Protein AF-A0AA51AJI8-F1 (afdb_monomer)

Secondary structure (DSSP, 8-state):
-BHHHHHHHHT--HHHHHHHHHHTT------S-HHHHTTT--S---B--HHHHHHHHT-HHHHHHHH-

InterPro domains:
  IPR010613 Pescadillo [PF06732] (1-67)
  IPR010613 Pescadillo [PTHR12221] (1-67)

Radius of gyration: 12.36 Å; Cα contacts (8 Å, |Δi|>4): 54; chains: 1; bounding box: 31×20×32 Å

Foldseek 3Di:
DFPVVLCVVLVADPVVVVVVCVVVVWAFDDDPDPCVQVVNDDDDTGHTDPVVSVVVSPDPVSVVRNVD

Sequence (68 aa):
ITRKAALKKLQLSLKDFRRICILKGIYPREPRNRKRAQKGAGGIKTLYHTKDIKFLLHEPIIWKLREL

Organism: NCBI:txid2841019

pLDDT: mean 93.18, std 4.18, range [73.94, 97.19]

Solvent-accessible surface area (backbone atoms only — not comparable to full-atom values): 4178 Å² total; per-residue (Å²): 70,44,54,71,57,49,34,66,72,66,62,43,54,74,67,56,49,51,52,51,26,61,77,68,72,58,64,74,52,86,61,96,54,55,47,69,73,51,72,68,47,82,79,92,71,63,25,36,56,61,66,60,57,52,52,51,68,72,38,74,68,51,61,63,62,59,77,109

Mean predicted aligned error: 2.99 Å

Nearest PDB structures (foldseek):
  7r6q-assembly1_n  TM=9.485E-01  e=1.618E-06  Saccharomyces cerevisiae BY4741
  8v87-assembly1_n  TM=9.475E-01  e=2.124E-06  Saccharomyces cerevisiae BY4741
  8fky-assembly1_SM  TM=9.230E-01  e=1.618E-06  Homo sapiens
  7btb-assembly1_n  TM=9.133E-01  e=1.151E-06  Saccharomyces cerevisiae S288C
  6m62-assembly1_n  TM=9.289E-01  e=2.605E-06  Saccharomyces cerevisiae S288C

Structure (mmCIF, N/CA/C/O backbone):
data_AF-A0AA51AJI8-F1
#
_entry.id   AF-A0AA51AJI8-F1
#
loop_
_atom_site.group_PDB
_atom_site.id
_atom_site.type_symbol
_atom_site.label_atom_id
_atom_site.label_alt_id
_atom_site.label_comp_id
_atom_site.label_asym_id
_atom_site.label_entity_id
_atom_site.label_seq_id
_atom_site.pdbx_PDB_ins_code
_atom_site.Cartn_x
_atom_site.Cartn_y
_atom_site.Cartn_z
_atom_site.occupancy
_atom_site.B_iso_or_equiv
_atom_site.auth_seq_id
_atom_site.auth_comp_id
_atom_site.auth_asym_id
_atom_site.auth_atom_id
_atom_site.pdbx_PDB_model_num
ATOM 1 N N . ILE A 1 1 ? 2.232 -1.207 -8.048 1.00 94.56 1 ILE A N 1
ATOM 2 C CA . ILE A 1 1 ? 2.249 0.080 -7.304 1.00 94.56 1 ILE A CA 1
ATOM 3 C C . ILE A 1 1 ? 3.313 0.031 -6.204 1.00 94.56 1 ILE A C 1
ATOM 5 O O . ILE A 1 1 ? 3.546 -1.043 -5.669 1.00 94.56 1 ILE A O 1
ATOM 9 N N . THR A 1 2 ? 4.005 1.132 -5.886 1.00 96.06 2 THR A N 1
ATOM 10 C CA . THR A 1 2 ? 5.019 1.146 -4.807 1.00 96.06 2 THR A CA 1
ATOM 11 C C . THR A 1 2 ? 4.372 1.107 -3.424 1.00 96.06 2 THR A C 1
ATOM 13 O O . THR A 1 2 ? 3.264 1.613 -3.256 1.00 96.06 2 THR A O 1
ATOM 16 N N . ARG A 1 3 ? 5.081 0.579 -2.413 1.00 96.44 3 ARG A N 1
ATOM 17 C CA . ARG A 1 3 ? 4.612 0.587 -1.010 1.00 96.44 3 ARG A CA 1
ATOM 18 C C . ARG A 1 3 ? 4.176 1.981 -0.548 1.00 96.44 3 ARG A C 1
ATOM 20 O O . ARG A 1 3 ? 3.090 2.131 -0.009 1.00 96.44 3 ARG A O 1
ATOM 27 N N . LYS A 1 4 ? 4.990 3.011 -0.812 1.00 95.69 4 LYS A N 1
ATOM 28 C CA . LYS A 1 4 ? 4.683 4.407 -0.440 1.00 95.69 4 LYS A CA 1
ATOM 29 C C . LYS A 1 4 ? 3.376 4.897 -1.077 1.00 95.69 4 LYS A C 1
ATOM 31 O O . LYS A 1 4 ? 2.571 5.531 -0.406 1.00 95.69 4 LYS A O 1
ATOM 36 N N . ALA A 1 5 ? 3.151 4.584 -2.353 1.00 96.00 5 ALA A N 1
ATOM 37 C CA . ALA A 1 5 ? 1.917 4.960 -3.035 1.00 96.00 5 ALA A CA 1
ATOM 38 C C . ALA A 1 5 ? 0.704 4.157 -2.533 1.00 96.00 5 ALA A C 1
ATOM 40 O O . ALA A 1 5 ? -0.382 4.718 -2.436 1.00 96.00 5 ALA A O 1
ATOM 41 N N . ALA A 1 6 ? 0.882 2.880 -2.179 1.00 96.94 6 ALA A N 1
ATOM 42 C CA . ALA A 1 6 ? -0.169 2.068 -1.568 1.00 96.94 6 ALA A CA 1
ATOM 43 C C . ALA A 1 6 ? -0.594 2.625 -0.199 1.00 96.94 6 ALA A C 1
ATOM 45 O O . ALA A 1 6 ? -1.784 2.824 0.017 1.00 96.94 6 ALA A O 1
ATOM 46 N N . LEU A 1 7 ? 0.365 2.974 0.668 1.00 96.56 7 LEU A N 1
ATOM 47 C CA . LEU A 1 7 ? 0.100 3.619 1.962 1.00 96.56 7 LEU A CA 1
ATOM 48 C C . LEU A 1 7 ? -0.696 4.916 1.796 1.00 96.56 7 LEU A C 1
ATOM 50 O O . LEU A 1 7 ? -1.744 5.075 2.412 1.00 96.56 7 LEU A O 1
ATOM 54 N N . LYS A 1 8 ? -0.245 5.806 0.898 1.00 95.94 8 LYS A N 1
ATOM 55 C CA . LYS A 1 8 ? -0.942 7.071 0.618 1.00 95.94 8 LYS A CA 1
ATOM 56 C C . LYS A 1 8 ? -2.363 6.840 0.094 1.00 95.94 8 LYS A C 1
ATOM 58 O O . LYS A 1 8 ? -3.265 7.586 0.446 1.00 95.94 8 LYS A O 1
ATOM 63 N N . LYS A 1 9 ? -2.562 5.816 -0.741 1.00 95.50 9 LYS A N 1
ATOM 64 C CA . LYS A 1 9 ? -3.873 5.490 -1.313 1.00 95.50 9 LYS A CA 1
ATOM 65 C C . LYS A 1 9 ? -4.839 4.898 -0.285 1.00 95.50 9 LYS A C 1
ATOM 67 O O . LYS A 1 9 ? -6.027 5.180 -0.350 1.00 95.50 9 LYS A O 1
ATOM 72 N N . LEU A 1 10 ? -4.342 4.058 0.619 1.00 94.75 10 LEU A N 1
ATOM 73 C CA . LEU A 1 10 ? -5.162 3.421 1.648 1.00 94.75 10 LEU A CA 1
ATOM 74 C C . LEU A 1 10 ? -5.343 4.300 2.890 1.00 94.75 10 LEU A C 1
ATOM 76 O O . LEU A 1 10 ? -6.236 3.998 3.673 1.00 94.75 10 LEU A O 1
ATOM 80 N N . GLN A 1 11 ? -4.561 5.377 3.033 1.00 94.69 11 GLN A N 1
ATOM 81 C CA . GLN A 1 11 ? -4.542 6.253 4.211 1.00 94.69 11 GLN A CA 1
ATOM 82 C C . GLN A 1 11 ? -4.280 5.462 5.500 1.00 94.69 11 GLN A C 1
ATOM 84 O O . GLN A 1 11 ? -4.979 5.618 6.489 1.00 94.69 11 GLN A O 1
ATOM 89 N N . LEU A 1 12 ? -3.286 4.572 5.458 1.00 94.31 12 LEU A N 1
ATOM 90 C CA . LEU A 1 12 ? -2.904 3.726 6.589 1.00 94.31 12 LEU A CA 1
ATOM 91 C C . LEU A 1 12 ? -1.468 4.009 7.027 1.00 94.31 12 LEU A C 1
ATOM 93 O O . LEU A 1 12 ? -0.605 4.349 6.207 1.00 94.31 12 LEU A O 1
ATOM 97 N N . SER A 1 13 ? -1.198 3.769 8.310 1.00 94.62 13 SER A N 1
ATOM 98 C CA . SER A 1 13 ? 0.164 3.685 8.828 1.00 94.62 13 SER A CA 1
ATOM 99 C C . SER A 1 13 ? 0.906 2.482 8.221 1.00 94.62 13 SER A C 1
ATOM 101 O O . SER A 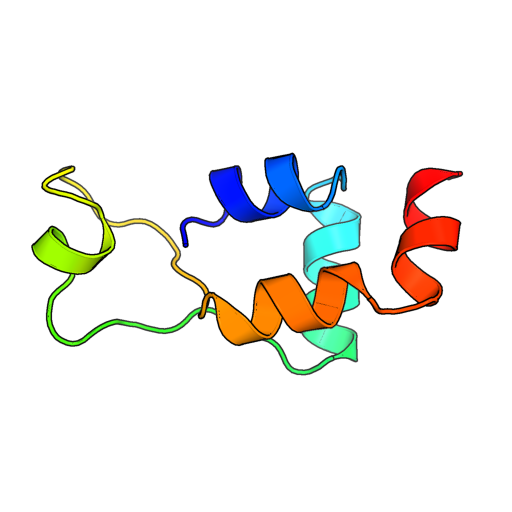1 13 ? 0.311 1.529 7.704 1.00 94.62 13 SER A O 1
ATOM 103 N N . LEU A 1 14 ? 2.242 2.478 8.298 1.00 95.44 14 LEU A N 1
ATOM 104 C CA . LEU A 1 14 ? 3.031 1.324 7.847 1.00 95.44 14 LEU A CA 1
ATOM 105 C C . LEU A 1 14 ? 2.720 0.057 8.663 1.00 95.44 14 LEU A C 1
ATOM 107 O O . LEU A 1 14 ? 2.786 -1.046 8.115 1.00 95.44 14 LEU A O 1
ATOM 111 N N . LYS A 1 15 ? 2.398 0.212 9.953 1.00 95.19 15 LYS A N 1
ATOM 112 C CA . LYS A 1 15 ? 2.090 -0.894 10.866 1.00 95.19 15 LYS A CA 1
ATOM 113 C C . LYS A 1 15 ? 0.792 -1.582 10.447 1.00 95.19 15 LYS A C 1
ATOM 115 O O . LYS A 1 15 ? 0.794 -2.792 10.223 1.00 95.19 15 LYS A O 1
ATOM 120 N N . ASP A 1 16 ? -0.266 -0.807 10.237 1.00 95.00 16 ASP A N 1
ATOM 121 C CA . ASP A 1 16 ? -1.586 -1.346 9.890 1.00 95.00 16 ASP A CA 1
ATOM 122 C C . ASP A 1 16 ? -1.604 -1.905 8.477 1.00 95.00 16 ASP A C 1
ATOM 124 O O . ASP A 1 16 ? -2.139 -2.987 8.244 1.00 95.00 16 ASP A O 1
ATOM 128 N N . PHE A 1 17 ? -0.904 -1.247 7.549 1.00 96.19 17 PHE A N 1
ATOM 129 C CA . PHE A 1 17 ? -0.709 -1.773 6.205 1.00 96.19 17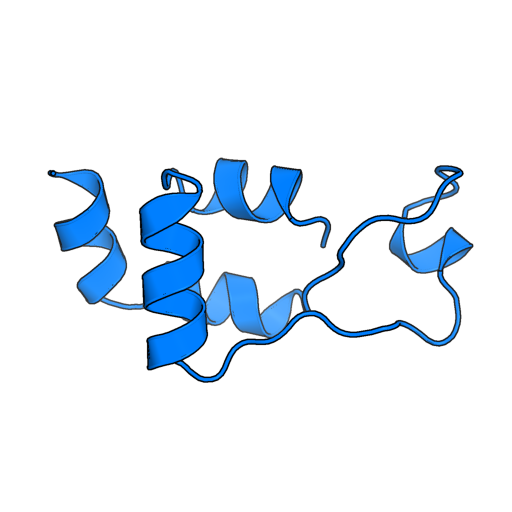 PHE A CA 1
ATOM 130 C C . PHE A 1 17 ? -0.025 -3.145 6.206 1.00 96.19 17 PHE A C 1
ATOM 132 O O . PHE A 1 17 ? -0.436 -4.034 5.466 1.00 96.19 17 PHE A O 1
ATOM 139 N N . ARG A 1 18 ? 1.001 -3.357 7.041 1.00 95.56 18 ARG A N 1
ATOM 140 C CA . ARG A 1 18 ? 1.637 -4.679 7.163 1.00 95.56 18 ARG A CA 1
ATOM 141 C C . ARG A 1 18 ? 0.680 -5.704 7.762 1.00 95.56 18 ARG A C 1
ATOM 143 O O . ARG A 1 18 ? 0.582 -6.804 7.227 1.00 95.56 18 ARG A O 1
ATOM 150 N N . ARG A 1 19 ? -0.040 -5.337 8.827 1.00 94.81 19 ARG A N 1
ATOM 151 C CA . ARG A 1 19 ? -0.993 -6.227 9.500 1.00 94.81 19 ARG A CA 1
ATOM 152 C C . ARG A 1 19 ? -2.090 -6.688 8.542 1.00 94.81 19 ARG A C 1
ATOM 154 O O . ARG A 1 19 ? -2.308 -7.887 8.414 1.00 94.81 19 ARG A O 1
ATOM 161 N N . ILE A 1 20 ? -2.718 -5.763 7.814 1.00 94.88 20 ILE A N 1
ATOM 162 C CA . ILE A 1 20 ? -3.779 -6.107 6.860 1.00 94.88 20 ILE A CA 1
ATOM 163 C C . ILE A 1 20 ? -3.245 -6.898 5.661 1.00 94.88 20 ILE A C 1
ATOM 165 O O . ILE A 1 20 ? -3.902 -7.833 5.215 1.00 94.88 20 ILE A O 1
ATOM 169 N N . CYS A 1 21 ? -2.040 -6.586 5.172 1.00 96.06 21 CYS A N 1
ATOM 170 C CA . CYS A 1 21 ? -1.422 -7.349 4.090 1.00 96.06 21 CYS A CA 1
ATOM 171 C C . CYS A 1 21 ? -1.168 -8.807 4.493 1.00 96.06 21 CYS A C 1
ATOM 173 O O . CYS A 1 21 ? -1.460 -9.698 3.704 1.00 96.06 21 CYS A O 1
ATOM 175 N N . ILE A 1 22 ? -0.700 -9.064 5.720 1.00 96.06 22 ILE A N 1
ATOM 176 C CA . ILE A 1 22 ? -0.524 -10.432 6.237 1.00 96.06 22 ILE A CA 1
ATOM 177 C C . ILE A 1 22 ? -1.881 -11.130 6.364 1.00 96.06 22 ILE A C 1
ATOM 179 O O . ILE A 1 22 ? -2.049 -12.225 5.839 1.00 96.06 22 ILE A O 1
ATOM 183 N N . LEU A 1 23 ? -2.862 -10.476 6.995 1.00 94.75 23 LEU A N 1
ATOM 184 C CA . LEU A 1 23 ? -4.201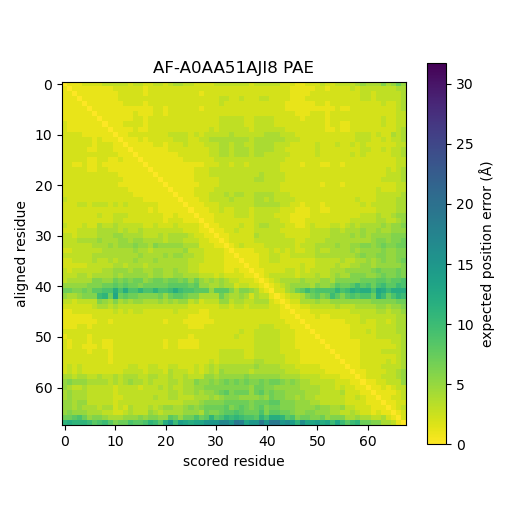 -11.043 7.195 1.00 94.75 23 LEU A CA 1
ATOM 185 C C . LEU A 1 23 ? -4.903 -11.403 5.880 1.00 94.75 23 LEU A C 1
ATOM 187 O O . LEU A 1 23 ? -5.667 -12.361 5.835 1.00 94.75 23 LEU A O 1
ATOM 191 N N . LYS A 1 24 ? -4.664 -10.633 4.813 1.00 94.94 24 LYS A N 1
ATOM 192 C CA . LYS A 1 24 ? -5.277 -10.839 3.493 1.00 94.94 24 LYS A CA 1
ATOM 193 C C . LYS A 1 24 ? -4.383 -11.599 2.509 1.00 94.94 24 LYS A C 1
ATOM 195 O O . LYS A 1 24 ? -4.760 -11.739 1.350 1.00 94.94 24 LYS A O 1
ATOM 200 N N . GLY A 1 25 ? -3.209 -12.068 2.936 1.00 96.56 25 GLY A N 1
ATOM 201 C CA . GLY A 1 25 ? -2.270 -12.801 2.078 1.00 96.56 25 GLY A CA 1
ATOM 202 C C . GLY A 1 25 ? -1.713 -11.977 0.907 1.00 96.56 25 GLY A C 1
ATOM 203 O O . GLY A 1 25 ? -1.388 -12.524 -0.146 1.00 96.56 25 GLY A O 1
ATOM 204 N N . ILE A 1 26 ? -1.621 -10.653 1.058 1.00 97.06 26 ILE A N 1
ATOM 205 C CA . ILE A 1 26 ? -1.117 -9.740 0.029 1.00 97.06 26 ILE A CA 1
ATOM 206 C C . ILE A 1 26 ? 0.366 -9.485 0.269 1.00 97.06 26 ILE A C 1
ATOM 208 O O . ILE A 1 26 ? 0.765 -8.807 1.214 1.00 97.06 26 ILE A O 1
ATOM 212 N N . TYR A 1 27 ? 1.189 -9.982 -0.647 1.00 96.94 27 TYR A N 1
ATOM 213 C CA . TYR A 1 27 ? 2.640 -9.880 -0.567 1.00 96.94 27 TYR A CA 1
ATOM 214 C C . TYR A 1 27 ? 3.210 -9.026 -1.700 1.00 96.94 27 TYR A C 1
ATOM 216 O O . TYR A 1 27 ? 2.601 -8.899 -2.771 1.00 96.94 27 TYR A O 1
ATOM 224 N N . PRO A 1 28 ? 4.385 -8.413 -1.488 1.00 96.94 28 PRO A N 1
ATOM 225 C CA . PRO A 1 28 ? 5.077 -7.732 -2.562 1.00 96.94 28 PRO A CA 1
ATOM 226 C C . PRO A 1 28 ? 5.445 -8.711 -3.680 1.00 96.94 28 PRO A C 1
ATOM 228 O O . PRO A 1 28 ? 5.779 -9.866 -3.431 1.00 96.94 28 PRO A O 1
ATOM 231 N N . ARG A 1 29 ? 5.389 -8.234 -4.924 1.00 94.88 29 ARG A N 1
ATOM 232 C CA . ARG A 1 29 ? 5.704 -9.024 -6.115 1.00 94.88 29 ARG A CA 1
ATOM 233 C C . ARG A 1 29 ? 6.771 -8.351 -6.948 1.00 94.88 29 ARG A C 1
ATOM 235 O O . ARG A 1 29 ?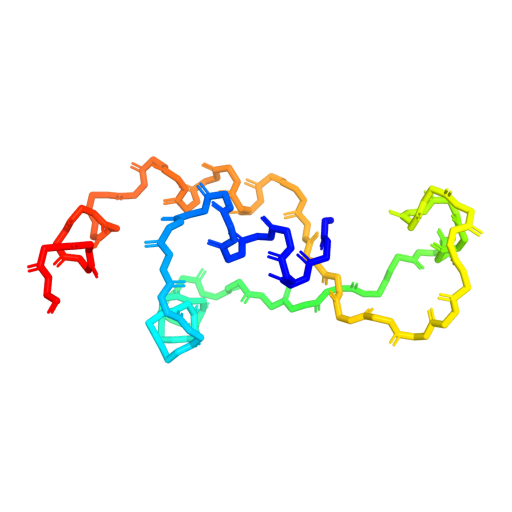 6.763 -7.130 -7.117 1.00 94.88 29 ARG A O 1
ATOM 242 N N . GLU A 1 30 ? 7.627 -9.183 -7.520 1.00 93.00 30 GLU A N 1
ATOM 243 C CA . GLU A 1 30 ? 8.676 -8.753 -8.424 1.00 93.00 30 GLU A CA 1
ATOM 244 C C . GLU A 1 30 ? 8.159 -8.750 -9.871 1.00 93.00 30 GLU A C 1
ATOM 246 O O . GLU A 1 30 ? 7.880 -9.815 -10.425 1.00 93.00 30 GLU A O 1
ATOM 251 N N . PRO A 1 31 ? 7.940 -7.583 -10.504 1.00 93.44 31 PRO A N 1
ATOM 252 C CA . PRO A 1 31 ? 7.500 -7.547 -11.890 1.00 93.44 31 PRO A CA 1
ATOM 253 C C . PRO A 1 31 ? 8.636 -7.933 -12.837 1.00 93.44 31 PRO A C 1
ATOM 255 O O . PRO A 1 31 ? 9.763 -7.468 -12.689 1.00 93.44 31 PRO A O 1
ATOM 258 N N . ARG A 1 32 ? 8.287 -8.649 -13.912 1.00 91.88 32 ARG A N 1
ATOM 259 C CA . ARG A 1 32 ? 9.218 -9.017 -14.994 1.00 91.88 32 ARG A CA 1
ATOM 260 C C . ARG A 1 32 ? 10.019 -7.821 -15.528 1.00 91.88 32 ARG A C 1
ATOM 262 O O . ARG A 1 32 ? 11.213 -7.939 -15.753 1.00 91.88 32 ARG A O 1
ATOM 269 N N . ASN A 1 33 ? 9.373 -6.656 -15.666 1.00 92.44 33 ASN A N 1
ATOM 270 C CA . ASN A 1 33 ? 10.011 -5.410 -16.104 1.00 92.44 33 ASN A CA 1
ATOM 271 C C . ASN A 1 33 ? 9.882 -4.302 -15.039 1.00 92.44 33 ASN A C 1
ATOM 273 O O . ASN A 1 33 ? 8.953 -3.485 -15.089 1.00 92.44 33 ASN A O 1
ATOM 277 N N . ARG A 1 34 ? 10.841 -4.228 -14.099 1.00 90.88 34 ARG A N 1
ATOM 278 C CA . ARG A 1 34 ? 10.888 -3.209 -13.023 1.00 90.88 34 ARG A CA 1
ATOM 279 C C . ARG A 1 34 ? 10.800 -1.771 -13.530 1.00 90.88 34 ARG A C 1
ATOM 281 O O . ARG A 1 34 ? 9.956 -1.020 -13.044 1.00 90.88 34 ARG A O 1
ATOM 288 N N . LYS A 1 35 ? 11.626 -1.389 -14.514 1.00 91.25 35 LYS A N 1
ATOM 289 C CA . LYS A 1 35 ? 11.667 -0.013 -15.051 1.00 91.25 35 LYS A CA 1
ATOM 290 C C . LYS A 1 35 ? 10.286 0.439 -15.536 1.00 91.25 35 LYS A C 1
ATOM 292 O O . LYS A 1 35 ? 9.831 1.523 -15.182 1.00 91.25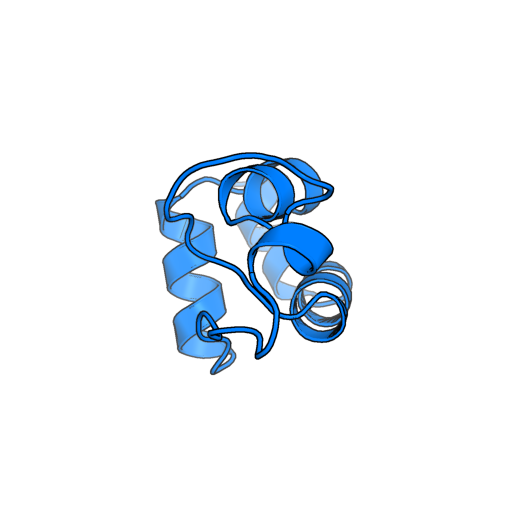 35 LYS A O 1
ATOM 297 N N . ARG A 1 36 ? 9.563 -0.426 -16.258 1.00 91.31 36 ARG A N 1
ATOM 298 C CA . ARG A 1 36 ? 8.195 -0.141 -16.722 1.00 91.31 36 ARG A CA 1
ATOM 299 C C . ARG A 1 36 ? 7.215 -0.023 -15.553 1.00 91.31 36 ARG A C 1
ATOM 301 O O . ARG A 1 36 ? 6.439 0.927 -15.500 1.00 91.31 36 ARG A O 1
ATOM 308 N N . ALA A 1 37 ? 7.273 -0.942 -14.589 1.00 91.69 37 ALA A N 1
ATOM 309 C CA . ALA A 1 37 ? 6.389 -0.932 -13.420 1.00 91.69 37 ALA A CA 1
ATOM 310 C C . ALA A 1 37 ? 6.584 0.300 -12.514 1.00 91.69 37 ALA A C 1
ATOM 312 O O . ALA A 1 37 ? 5.640 0.744 -11.857 1.00 91.69 37 ALA A O 1
ATOM 313 N N . GLN A 1 38 ? 7.795 0.859 -12.489 1.00 92.50 38 GLN A N 1
ATOM 314 C CA . GLN A 1 38 ? 8.138 2.072 -11.749 1.0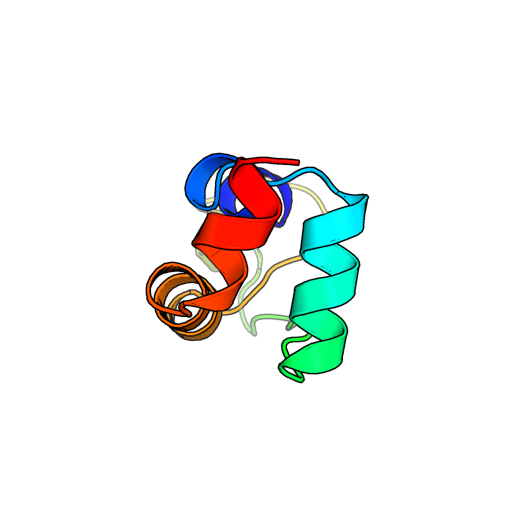0 92.50 38 GLN A CA 1
ATOM 315 C C . GLN A 1 38 ? 8.046 3.357 -12.589 1.00 92.50 38 GLN A C 1
ATOM 317 O O . GLN A 1 38 ? 8.471 4.410 -12.119 1.00 92.50 38 GLN A O 1
ATOM 322 N N . LYS A 1 39 ? 7.473 3.296 -13.801 1.00 90.44 39 LYS A N 1
ATOM 323 C CA . LYS A 1 39 ? 7.345 4.442 -14.721 1.00 90.44 39 LYS A CA 1
ATOM 324 C C . LYS A 1 39 ? 8.688 5.127 -15.026 1.00 90.44 39 LYS A C 1
ATOM 326 O O . LYS A 1 39 ? 8.788 6.346 -14.992 1.00 90.44 39 LYS A O 1
ATOM 331 N N . GLY A 1 40 ? 9.731 4.337 -15.264 1.00 89.81 40 GLY A N 1
ATOM 332 C CA . GLY A 1 40 ? 11.077 4.831 -15.568 1.00 89.81 40 GLY A CA 1
ATOM 333 C C . GLY A 1 40 ? 11.903 5.231 -14.345 1.00 89.81 40 GLY A C 1
ATOM 334 O O . GLY A 1 40 ? 13.092 5.490 -14.495 1.00 89.81 40 GLY A O 1
ATOM 335 N N . ALA A 1 41 ? 11.329 5.229 -13.135 1.00 86.81 41 ALA A N 1
ATOM 336 C CA . ALA A 1 41 ? 12.100 5.526 -11.936 1.00 86.81 41 ALA A CA 1
ATOM 337 C C . ALA A 1 41 ? 13.177 4.456 -11.688 1.00 86.81 41 ALA A C 1
ATOM 339 O O . ALA A 1 41 ? 12.934 3.253 -11.821 1.00 86.81 41 ALA A O 1
ATOM 340 N N . GLY A 1 42 ? 14.366 4.926 -11.313 1.00 83.81 42 GLY A N 1
ATOM 341 C CA . GLY A 1 42 ? 15.470 4.082 -10.877 1.00 83.81 42 GLY A CA 1
ATOM 342 C C . GLY A 1 42 ? 15.272 3.529 -9.463 1.00 83.81 42 GLY A C 1
ATOM 343 O O . GLY A 1 42 ? 14.459 4.024 -8.672 1.00 83.81 42 GLY A O 1
ATOM 344 N N . GLY A 1 43 ? 16.069 2.510 -9.141 1.00 88.06 43 GLY A N 1
ATOM 345 C CA . GLY A 1 43 ? 16.166 1.926 -7.806 1.00 88.06 43 GLY A CA 1
ATOM 346 C C . GLY A 1 43 ? 15.244 0.732 -7.541 1.00 88.06 43 GLY A C 1
ATOM 347 O O . GLY A 1 43 ? 14.259 0.460 -8.233 1.00 88.06 43 GLY A O 1
ATOM 348 N N . ILE A 1 44 ? 15.586 -0.008 -6.489 1.00 91.00 44 ILE A N 1
ATOM 349 C CA . ILE A 1 44 ? 14.826 -1.172 -6.039 1.00 91.00 44 ILE A CA 1
ATOM 350 C C . ILE A 1 44 ? 13.776 -0.693 -5.040 1.00 91.00 44 ILE A C 1
ATOM 352 O O . ILE A 1 44 ? 14.096 -0.176 -3.973 1.00 91.00 44 ILE A O 1
ATOM 356 N N . LYS A 1 45 ? 12.499 -0.841 -5.395 1.00 93.69 45 LYS A N 1
ATOM 357 C CA . LYS A 1 45 ? 11.365 -0.495 -4.532 1.00 93.69 45 LYS A CA 1
ATOM 358 C C . LYS A 1 45 ? 10.497 -1.722 -4.346 1.00 93.69 45 LYS A C 1
ATOM 360 O O . LYS A 1 45 ? 10.282 -2.475 -5.288 1.00 93.69 45 LYS A O 1
ATOM 365 N N . THR A 1 46 ? 9.930 -1.871 -3.155 1.00 95.00 46 THR A N 1
ATOM 366 C CA . THR A 1 46 ? 8.898 -2.876 -2.899 1.00 95.00 46 THR A CA 1
ATOM 367 C C . THR A 1 46 ? 7.633 -2.524 -3.679 1.00 95.00 46 THR A C 1
ATOM 369 O O . THR A 1 46 ? 7.061 -1.436 -3.501 1.00 95.00 46 THR A O 1
ATOM 372 N N . LEU A 1 47 ? 7.198 -3.441 -4.540 1.00 96.12 47 LEU A N 1
ATOM 373 C CA . LEU A 1 47 ? 6.034 -3.280 -5.400 1.00 96.12 47 LEU A CA 1
ATOM 374 C C . LEU A 1 47 ? 4.939 -4.265 -5.001 1.00 96.12 47 LEU A C 1
ATOM 376 O O . LEU A 1 47 ? 5.209 -5.418 -4.701 1.00 96.12 47 LEU A O 1
ATOM 380 N N . TYR A 1 48 ? 3.699 -3.796 -5.030 1.00 97.19 48 TYR A N 1
ATOM 381 C CA . TYR A 1 48 ? 2.493 -4.598 -4.854 1.00 97.19 48 TYR A CA 1
ATOM 382 C C . TYR A 1 48 ? 1.705 -4.619 -6.155 1.00 97.19 48 TYR A C 1
ATOM 384 O O . TYR A 1 48 ? 1.785 -3.681 -6.965 1.00 97.19 48 TYR A O 1
ATOM 392 N N . HIS A 1 49 ? 0.914 -5.665 -6.351 1.00 96.69 49 HIS A N 1
ATOM 393 C CA . HIS A 1 49 ? 0.014 -5.726 -7.484 1.00 96.69 49 HIS A CA 1
ATOM 394 C C . HIS A 1 49 ? -1.138 -4.726 -7.301 1.00 96.69 49 HIS A C 1
ATOM 396 O O . HIS A 1 49 ? -1.664 -4.526 -6.208 1.00 96.69 49 HIS A O 1
ATOM 402 N N . THR A 1 50 ? -1.506 -4.022 -8.371 1.00 95.94 50 THR A N 1
ATOM 403 C CA . THR A 1 50 ? -2.476 -2.921 -8.265 1.00 95.94 50 THR A CA 1
ATOM 404 C C . THR A 1 50 ? -3.889 -3.425 -7.962 1.00 95.94 50 THR A C 1
ATOM 406 O O . THR A 1 50 ? -4.644 -2.706 -7.311 1.00 95.94 50 THR A O 1
ATOM 409 N N . LYS A 1 51 ? -4.247 -4.640 -8.413 1.00 96.38 51 LYS A N 1
ATOM 410 C CA . LYS A 1 51 ? -5.557 -5.243 -8.114 1.00 96.38 51 LYS A CA 1
ATOM 411 C C . LYS A 1 51 ? -5.703 -5.520 -6.616 1.00 96.38 51 LYS A C 1
ATOM 413 O O . LYS A 1 51 ? -6.725 -5.162 -6.054 1.00 96.38 51 LYS A O 1
ATOM 418 N N . ASP A 1 52 ? -4.651 -6.002 -5.968 1.00 97.00 52 ASP A N 1
ATOM 419 C CA . ASP A 1 52 ? -4.652 -6.351 -4.544 1.00 97.00 52 ASP A CA 1
ATOM 420 C C . ASP A 1 52 ? -4.837 -5.101 -3.669 1.00 97.00 52 ASP A C 1
ATOM 422 O O . ASP A 1 52 ? -5.625 -5.091 -2.731 1.00 97.00 52 ASP A O 1
ATOM 426 N N . ILE A 1 53 ? -4.186 -3.987 -4.026 1.00 96.75 53 ILE A N 1
ATOM 427 C CA . ILE A 1 53 ? -4.387 -2.712 -3.316 1.00 96.75 53 ILE A CA 1
ATOM 428 C C . ILE A 1 53 ? -5.792 -2.139 -3.554 1.00 96.75 53 ILE A C 1
ATOM 430 O O . ILE A 1 53 ? -6.352 -1.510 -2.661 1.00 96.75 53 ILE A O 1
ATOM 434 N N . LYS A 1 54 ? -6.377 -2.330 -4.746 1.00 96.19 54 LYS A N 1
ATOM 435 C CA . LYS A 1 54 ? -7.781 -1.956 -4.990 1.00 96.19 54 LYS A CA 1
ATOM 436 C C . LYS A 1 54 ? -8.736 -2.829 -4.177 1.00 96.19 54 LYS A C 1
ATOM 438 O O . LYS A 1 54 ? -9.675 -2.292 -3.616 1.00 96.19 54 LYS A O 1
ATOM 443 N N . PHE A 1 55 ? -8.472 -4.128 -4.088 1.00 95.81 55 PHE A N 1
ATOM 444 C CA . PHE A 1 55 ? -9.239 -5.050 -3.258 1.00 95.81 55 PHE A CA 1
ATOM 445 C C . PHE A 1 55 ? -9.232 -4.604 -1.791 1.00 95.81 55 PHE A C 1
ATOM 447 O O . PHE A 1 55 ? -10.295 -4.408 -1.215 1.00 95.81 55 PHE A O 1
ATOM 454 N N . LEU A 1 56 ? -8.051 -4.298 -1.240 1.00 94.75 56 LEU A N 1
ATOM 455 C CA . LEU A 1 56 ? -7.927 -3.747 0.112 1.00 94.75 56 LEU A CA 1
ATOM 456 C C . LEU A 1 56 ? -8.742 -2.467 0.311 1.00 94.75 56 LEU A C 1
ATOM 458 O O . LEU A 1 56 ? -9.351 -2.304 1.355 1.00 94.75 56 LEU A O 1
ATOM 462 N N . LEU A 1 57 ? -8.794 -1.568 -0.675 1.00 93.75 57 LEU A N 1
ATOM 463 C CA . LEU A 1 57 ? -9.556 -0.320 -0.560 1.00 93.75 57 LEU A CA 1
ATOM 464 C C . LEU A 1 57 ? -11.057 -0.546 -0.294 1.00 93.75 57 LEU A C 1
ATOM 466 O O . LEU A 1 57 ? -11.690 0.312 0.313 1.00 93.75 57 LEU A O 1
ATOM 470 N N . HIS A 1 58 ? -11.610 -1.675 -0.742 1.00 92.31 58 HIS A N 1
ATOM 471 C CA . HIS A 1 58 ? -13.015 -2.037 -0.545 1.00 92.31 58 HIS A CA 1
ATOM 472 C C . HIS A 1 58 ? -13.242 -2.944 0.671 1.00 92.31 58 HIS A C 1
ATOM 474 O O . HIS A 1 58 ? -14.380 -3.294 0.969 1.00 92.31 58 HIS A O 1
ATOM 480 N N . GLU A 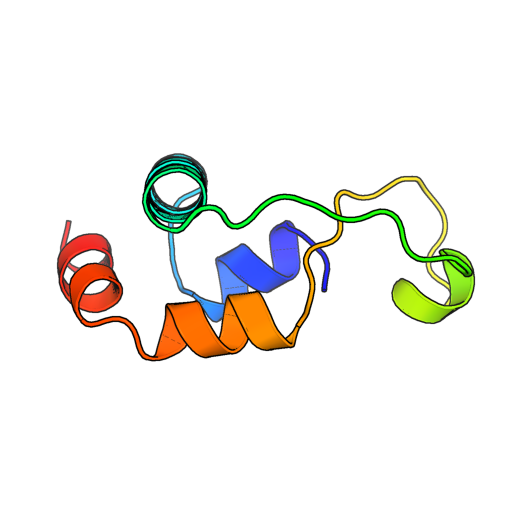1 59 ? -12.184 -3.323 1.387 1.00 93.12 59 GLU A N 1
ATOM 481 C CA . GLU A 1 59 ? -12.303 -4.169 2.567 1.00 93.12 59 GLU A CA 1
ATOM 482 C C . GLU A 1 59 ? -12.890 -3.390 3.754 1.00 93.12 59 GLU A C 1
ATOM 484 O O . GLU A 1 59 ? -12.347 -2.346 4.130 1.00 93.12 59 GLU A O 1
ATOM 489 N N . PRO A 1 60 ? -13.943 -3.904 4.419 1.00 91.38 60 PRO A N 1
ATOM 490 C CA . PRO A 1 60 ? -14.592 -3.205 5.528 1.00 91.38 60 PRO A CA 1
ATOM 491 C C . PRO A 1 60 ? -13.640 -2.945 6.706 1.00 91.38 60 PRO A C 1
ATOM 493 O O . PRO A 1 60 ? -13.775 -1.951 7.415 1.00 91.38 60 PRO A O 1
ATOM 496 N N . ILE A 1 61 ? -12.635 -3.805 6.901 1.00 89.19 61 ILE A N 1
ATOM 497 C CA . ILE A 1 61 ? -11.657 -3.659 7.986 1.00 89.19 61 ILE A CA 1
ATOM 498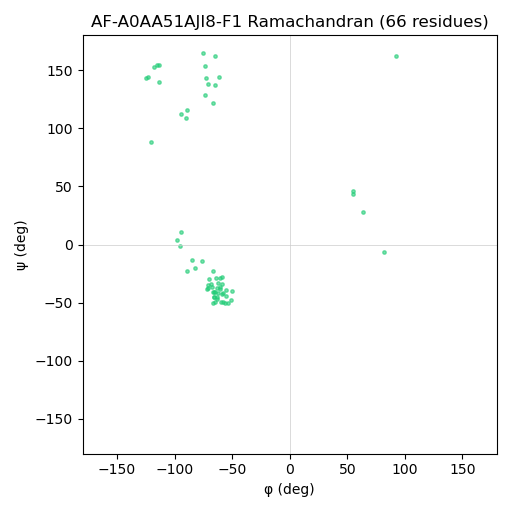 C C . ILE A 1 61 ? -10.761 -2.420 7.825 1.00 89.19 61 ILE A C 1
ATOM 500 O O . ILE A 1 61 ? -10.236 -1.929 8.821 1.00 89.19 61 ILE A O 1
ATOM 504 N N . ILE A 1 62 ? -10.601 -1.882 6.607 1.00 90.06 62 ILE A N 1
ATOM 505 C CA . ILE A 1 62 ? -9.811 -0.661 6.395 1.00 90.06 62 ILE A CA 1
ATOM 506 C C . ILE A 1 62 ? -10.424 0.537 7.107 1.00 90.06 62 ILE A C 1
ATOM 508 O O . ILE A 1 62 ? -9.677 1.345 7.645 1.00 90.06 62 ILE A O 1
ATOM 512 N N . TRP A 1 63 ? -11.751 0.653 7.137 1.00 88.31 63 TRP A N 1
ATOM 513 C CA . TRP A 1 63 ? -12.425 1.782 7.781 1.00 88.31 63 TRP A CA 1
ATOM 514 C C . TRP A 1 63 ? -12.140 1.808 9.280 1.00 88.31 63 TRP A C 1
ATOM 516 O O . TRP A 1 63 ? -11.686 2.822 9.795 1.00 88.31 63 TRP A O 1
ATOM 526 N N . LYS A 1 64 ? -12.228 0.644 9.934 1.00 88.69 64 LYS A N 1
ATOM 527 C CA . LYS A 1 64 ? -11.873 0.491 11.352 1.00 88.69 64 LYS A CA 1
ATOM 528 C C . LYS A 1 64 ? -10.411 0.840 11.637 1.00 88.69 64 LYS A C 1
ATOM 530 O O . LYS A 1 64 ? -10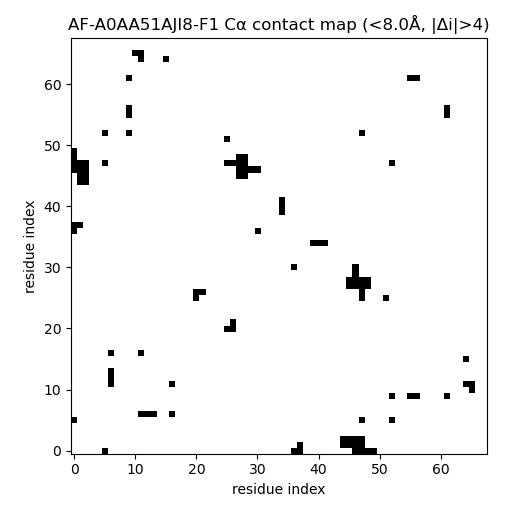.104 1.395 12.679 1.00 88.69 64 LYS A O 1
ATOM 535 N N . LEU A 1 65 ? -9.499 0.511 10.720 1.00 85.31 65 LEU A N 1
ATOM 536 C CA . LEU A 1 65 ? -8.071 0.824 10.863 1.00 85.31 65 LEU A CA 1
ATOM 537 C C . LEU A 1 65 ? -7.731 2.296 10.590 1.00 85.31 65 LEU A C 1
ATOM 539 O O . LEU A 1 65 ? -6.615 2.702 10.885 1.00 85.31 65 LEU A O 1
ATOM 543 N N . ARG A 1 66 ? -8.640 3.070 9.985 1.00 84.69 66 ARG A N 1
ATOM 544 C CA . ARG A 1 66 ? -8.460 4.512 9.744 1.00 84.69 66 ARG A CA 1
ATOM 545 C C . ARG A 1 66 ? -8.951 5.380 10.901 1.00 84.69 66 ARG A C 1
ATOM 547 O O . ARG A 1 66 ? -8.543 6.530 10.983 1.00 84.69 66 ARG A O 1
ATOM 554 N N . GLU A 1 67 ? -9.859 4.856 11.718 1.00 82.50 67 GLU A N 1
ATOM 555 C CA . GLU A 1 67 ? -10.424 5.548 12.884 1.00 82.50 67 GLU A CA 1
ATOM 556 C C . GLU A 1 67 ? -9.526 5.453 14.128 1.00 82.50 67 GLU A C 1
ATOM 558 O O . GLU A 1 67 ? -9.667 6.264 15.040 1.00 82.50 67 GLU A O 1
ATOM 563 N N . LEU A 1 68 ? -8.626 4.463 14.155 1.00 73.94 68 LEU A N 1
ATOM 564 C CA . LEU A 1 68 ? -7.626 4.238 15.204 1.00 73.94 68 LEU A CA 1
ATOM 565 C C . LEU A 1 68 ? -6.399 5.138 15.026 1.00 73.94 68 LEU A C 1
ATOM 567 O O . LEU A 1 68 ? -5.865 5.581 16.067 1.00 73.94 68 LEU A O 1
#